Protein AF-A0A933ISW9-F1 (afdb_monomer)

Structure (mmCIF, N/CA/C/O backbone):
data_AF-A0A933ISW9-F1
#
_entry.id   AF-A0A933ISW9-F1
#
loop_
_atom_site.group_PDB
_atom_site.id
_atom_site.type_symbol
_atom_site.label_atom_id
_atom_site.label_alt_id
_atom_site.label_comp_id
_atom_site.label_asym_id
_atom_site.label_entity_id
_atom_site.label_seq_id
_atom_site.pdbx_PDB_ins_code
_atom_site.Cartn_x
_atom_site.Cartn_y
_atom_site.Cartn_z
_atom_site.occupancy
_atom_site.B_iso_or_equiv
_atom_site.auth_seq_id
_atom_site.auth_comp_id
_atom_site.auth_asym_id
_atom_site.auth_atom_id
_atom_site.pdbx_PDB_model_num
ATOM 1 N N . MET A 1 1 ? 7.717 -19.187 -2.303 1.00 65.31 1 MET A N 1
ATOM 2 C CA . MET A 1 1 ? 8.485 -18.010 -2.774 1.00 65.31 1 MET A CA 1
ATOM 3 C C . MET A 1 1 ? 8.083 -16.822 -1.910 1.00 65.31 1 MET A C 1
ATOM 5 O O . MET A 1 1 ? 6.887 -16.685 -1.679 1.00 65.31 1 MET A O 1
ATOM 9 N N . PRO A 1 2 ? 9.016 -16.022 -1.368 1.00 74.44 2 PRO A N 1
ATOM 10 C CA . PRO A 1 2 ? 8.655 -14.871 -0.542 1.00 74.44 2 PRO A CA 1
ATOM 11 C C . PRO A 1 2 ? 7.969 -13.798 -1.394 1.00 74.44 2 PRO A C 1
ATOM 13 O O . PRO A 1 2 ? 8.449 -13.487 -2.485 1.00 74.44 2 PRO A O 1
ATOM 16 N N . LEU A 1 3 ? 6.876 -13.227 -0.891 1.00 87.25 3 LEU A N 1
ATOM 17 C CA . LEU A 1 3 ? 6.179 -12.126 -1.550 1.00 87.25 3 LEU A CA 1
ATOM 18 C C . LEU A 1 3 ? 6.606 -10.805 -0.917 1.00 87.25 3 LEU A C 1
ATOM 20 O O . LEU A 1 3 ? 6.704 -10.672 0.304 1.00 87.25 3 LEU A O 1
ATOM 24 N N . TRP A 1 4 ? 6.871 -9.821 -1.763 1.00 90.19 4 TRP A N 1
ATOM 25 C CA . TRP A 1 4 ? 7.256 -8.486 -1.337 1.00 90.19 4 TRP A CA 1
ATOM 26 C C . TRP A 1 4 ? 6.069 -7.544 -1.459 1.00 90.19 4 TRP A C 1
ATOM 28 O O . TRP A 1 4 ? 5.305 -7.602 -2.419 1.00 90.19 4 TRP A O 1
ATOM 38 N N . TYR A 1 5 ? 5.931 -6.657 -0.489 1.00 91.06 5 TYR A N 1
ATOM 39 C CA . TYR A 1 5 ? 4.882 -5.652 -0.441 1.00 91.06 5 TYR A CA 1
ATOM 40 C C . TYR A 1 5 ? 5.496 -4.307 -0.091 1.00 91.06 5 TYR A C 1
ATOM 42 O O . TYR A 1 5 ? 6.559 -4.238 0.521 1.00 91.06 5 TYR A O 1
ATOM 50 N N . VAL A 1 6 ? 4.818 -3.232 -0.461 1.00 92.50 6 VAL A N 1
ATOM 51 C CA . VAL A 1 6 ? 5.214 -1.875 -0.092 1.00 92.50 6 VAL A CA 1
ATOM 52 C C . VAL A 1 6 ? 4.139 -1.301 0.806 1.00 92.50 6 VAL A C 1
ATOM 54 O O . VAL A 1 6 ? 3.058 -0.974 0.338 1.00 92.50 6 VAL A O 1
ATOM 57 N N . GLN A 1 7 ? 4.408 -1.196 2.099 1.00 92.00 7 GLN A N 1
ATOM 58 C CA . GLN A 1 7 ? 3.521 -0.505 3.021 1.00 92.00 7 GLN A CA 1
ATOM 59 C C . GLN A 1 7 ? 3.583 0.998 2.771 1.00 92.00 7 GLN A C 1
ATOM 61 O O . GLN A 1 7 ? 4.662 1.587 2.780 1.00 92.00 7 GLN A O 1
ATOM 66 N N . VAL A 1 8 ? 2.411 1.594 2.591 1.00 90.94 8 VAL A N 1
ATOM 67 C CA . VAL A 1 8 ? 2.250 3.029 2.328 1.00 90.94 8 VAL A CA 1
ATOM 68 C C . VAL A 1 8 ? 1.620 3.788 3.489 1.00 90.94 8 VAL A C 1
ATOM 70 O O . VAL A 1 8 ? 1.770 4.999 3.597 1.00 90.94 8 VAL A O 1
ATOM 73 N N . GLY A 1 9 ? 0.946 3.072 4.388 1.00 89.38 9 GLY A N 1
ATOM 74 C CA . GLY A 1 9 ? 0.328 3.649 5.573 1.00 89.38 9 GLY A CA 1
ATOM 75 C C . GLY A 1 9 ? -0.193 2.577 6.521 1.00 89.38 9 GLY A C 1
ATOM 76 O O . GLY A 1 9 ? -0.387 1.422 6.133 1.00 89.38 9 GLY A O 1
ATOM 77 N N . ALA A 1 10 ? -0.404 2.965 7.773 1.00 90.38 10 ALA A N 1
ATOM 78 C CA . ALA A 1 10 ? -1.073 2.161 8.785 1.00 90.38 10 ALA A CA 1
ATOM 79 C C . ALA A 1 10 ? -2.040 3.063 9.553 1.00 90.38 10 ALA A C 1
ATOM 81 O O . ALA A 1 10 ? -1.638 4.098 10.078 1.00 90.38 10 ALA A O 1
ATOM 82 N N . PHE A 1 11 ? -3.307 2.672 9.597 1.00 91.38 11 PHE A N 1
ATOM 83 C CA . PHE A 1 11 ? -4.399 3.458 10.151 1.00 91.38 11 PHE A CA 1
ATOM 84 C C . PHE A 1 11 ? -5.119 2.656 11.233 1.00 91.38 11 PHE A C 1
ATOM 86 O O . PHE A 1 11 ? -5.267 1.444 11.120 1.00 91.38 11 PHE A O 1
ATOM 93 N N . SER A 1 12 ? -5.603 3.319 12.279 1.00 90.44 12 SER A N 1
ATOM 94 C CA . SER A 1 12 ? -6.494 2.706 13.276 1.00 90.44 12 SER A CA 1
ATOM 95 C C . SER A 1 12 ? -7.916 2.504 12.748 1.00 90.44 12 SER A C 1
ATOM 97 O O . SER A 1 12 ? -8.664 1.682 13.266 1.00 90.44 12 SER A O 1
ATOM 99 N N . GLU A 1 13 ? -8.285 3.240 11.701 1.00 91.38 13 GLU A N 1
ATOM 100 C CA . GLU A 1 13 ? -9.622 3.243 11.122 1.00 91.38 13 GLU A CA 1
ATOM 101 C C . GLU A 1 13 ? -9.607 2.684 9.701 1.00 91.38 13 GLU A C 1
ATOM 103 O O . GLU A 1 13 ? -8.816 3.103 8.850 1.00 91.38 13 GLU A O 1
ATOM 108 N N . LYS A 1 14 ? -10.526 1.752 9.434 1.00 90.31 14 LYS A N 1
ATOM 109 C CA . LYS A 1 14 ? -10.683 1.111 8.126 1.00 90.31 14 LYS A CA 1
ATOM 110 C C . LYS A 1 14 ? -10.953 2.109 6.985 1.00 90.31 14 LYS A C 1
ATOM 112 O O . LYS A 1 14 ? -10.273 1.990 5.967 1.00 90.31 14 LYS A O 1
ATOM 117 N N . PRO A 1 15 ? -11.851 3.108 7.131 1.00 93.44 15 PRO A N 1
ATOM 118 C CA . PRO A 1 15 ? -12.165 4.037 6.041 1.00 93.44 15 PRO A CA 1
ATOM 119 C C . PRO A 1 15 ? -10.959 4.858 5.572 1.00 93.44 15 PRO A C 1
ATOM 121 O O . PRO A 1 15 ? -10.819 5.126 4.380 1.00 93.44 15 PRO A O 1
ATOM 124 N N . ASN A 1 16 ? -10.046 5.207 6.483 1.00 91.62 16 ASN A N 1
ATOM 125 C CA . ASN A 1 16 ? -8.823 5.940 6.142 1.00 91.62 16 ASN A CA 1
ATOM 126 C C . ASN A 1 16 ? -7.886 5.078 5.284 1.00 91.62 16 ASN A C 1
ATOM 128 O O . ASN A 1 16 ? -7.354 5.537 4.271 1.00 91.62 16 ASN A O 1
ATOM 132 N N . ALA A 1 17 ? -7.734 3.803 5.652 1.00 92.88 17 ALA A N 1
ATOM 133 C CA . ALA A 1 17 ? -6.939 2.846 4.890 1.00 92.88 17 ALA A CA 1
ATOM 134 C C . ALA A 1 17 ? -7.537 2.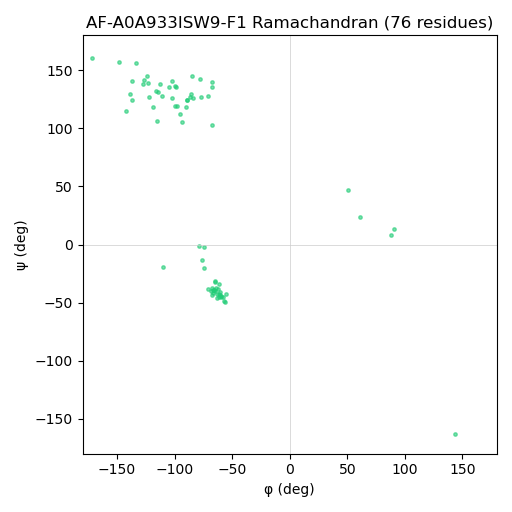554 3.505 1.00 92.88 17 ALA A C 1
ATOM 136 O O . ALA A 1 17 ? -6.788 2.435 2.531 1.00 92.88 17 ALA A O 1
ATOM 137 N N . GLU A 1 18 ? -8.867 2.453 3.413 1.00 92.62 18 GLU A N 1
ATOM 138 C CA . GLU A 1 18 ? -9.595 2.252 2.154 1.00 92.62 18 GLU A CA 1
ATOM 139 C C . GLU A 1 18 ? -9.524 3.481 1.246 1.00 92.62 18 GLU A C 1
ATOM 141 O O . GLU A 1 18 ? -9.254 3.332 0.059 1.00 92.62 18 GLU A O 1
ATOM 146 N N . SER A 1 19 ? -9.630 4.689 1.799 1.00 93.25 19 SER A N 1
ATOM 147 C CA . SER A 1 19 ? -9.476 5.926 1.023 1.00 93.25 19 SER A CA 1
ATOM 148 C C . SER A 1 19 ? -8.093 6.002 0.370 1.00 93.25 19 SER A C 1
ATOM 150 O O . SER A 1 19 ? -7.979 6.283 -0.822 1.00 93.25 19 SER A O 1
ATOM 152 N N . LEU A 1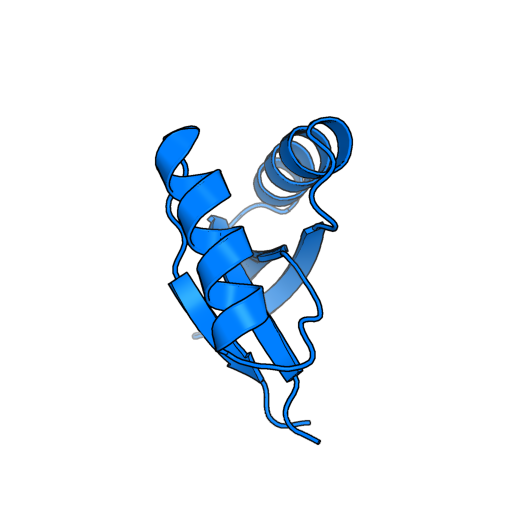 20 ? -7.028 5.676 1.117 1.00 91.06 20 LEU A N 1
ATOM 153 C CA . LEU A 1 20 ? -5.676 5.620 0.554 1.00 91.06 20 LEU A CA 1
ATOM 154 C C . LEU A 1 20 ? -5.538 4.510 -0.497 1.00 91.06 20 LEU A C 1
ATOM 156 O O . LEU A 1 20 ? -4.888 4.713 -1.521 1.00 91.06 20 LEU A O 1
ATOM 160 N N . ARG A 1 21 ? -6.151 3.343 -0.260 1.00 92.12 21 ARG A N 1
ATOM 161 C CA . ARG A 1 21 ? -6.190 2.255 -1.246 1.00 92.12 21 ARG A CA 1
ATOM 162 C C . ARG A 1 21 ? -6.790 2.745 -2.555 1.00 92.12 21 ARG A C 1
ATOM 164 O O . ARG A 1 21 ? -6.193 2.514 -3.596 1.00 92.12 21 ARG A O 1
ATOM 171 N N . ASP A 1 22 ? -7.936 3.409 -2.503 1.00 93.19 22 ASP A N 1
ATOM 172 C CA . ASP A 1 22 ? -8.648 3.856 -3.697 1.00 93.19 22 ASP A CA 1
ATOM 173 C C . ASP A 1 22 ? -7.879 4.925 -4.464 1.00 93.19 22 ASP A C 1
ATOM 175 O O . ASP A 1 22 ? -7.801 4.852 -5.688 1.00 93.19 22 ASP A O 1
ATOM 179 N N . LEU A 1 23 ? -7.233 5.863 -3.766 1.00 90.50 23 LEU A N 1
ATOM 180 C CA . LEU A 1 23 ? -6.334 6.836 -4.392 1.00 90.50 23 LEU A CA 1
ATOM 181 C C . LEU A 1 23 ? -5.209 6.142 -5.170 1.00 90.50 23 LEU A C 1
ATOM 183 O O . LEU A 1 23 ? -4.987 6.437 -6.343 1.00 90.50 23 LEU A O 1
ATOM 187 N N . LEU A 1 24 ? -4.544 5.171 -4.544 1.00 90.12 24 LEU A N 1
ATOM 188 C CA . LEU A 1 24 ? -3.428 4.456 -5.158 1.00 90.12 24 LEU A CA 1
ATOM 189 C C . LEU A 1 24 ? -3.870 3.517 -6.283 1.00 90.12 24 LEU A C 1
ATOM 191 O O . LEU A 1 24 ? -3.198 3.432 -7.307 1.00 90.12 24 LEU A O 1
ATOM 195 N N . VAL A 1 25 ? -5.011 2.845 -6.130 1.00 91.00 25 VAL A N 1
ATOM 196 C CA . VAL A 1 25 ? -5.595 2.006 -7.185 1.00 91.00 25 VAL A CA 1
ATOM 197 C C . VAL A 1 25 ? -5.973 2.855 -8.395 1.00 91.00 25 VAL A C 1
ATOM 199 O O . VAL A 1 25 ? -5.645 2.470 -9.516 1.00 91.00 25 VAL A O 1
ATOM 202 N N . ASN A 1 26 ? -6.571 4.032 -8.186 1.00 90.56 26 ASN A N 1
ATOM 203 C CA . ASN A 1 26 ? -6.871 4.978 -9.264 1.00 90.56 26 ASN A CA 1
ATOM 204 C C . ASN A 1 26 ? -5.603 5.527 -9.937 1.00 90.56 26 ASN A C 1
ATOM 206 O O . ASN A 1 26 ? -5.603 5.743 -11.145 1.00 90.56 26 ASN A O 1
ATOM 210 N N . ALA A 1 27 ? -4.506 5.683 -9.192 1.00 86.69 27 ALA A N 1
ATOM 211 C CA . ALA A 1 27 ? -3.191 6.021 -9.741 1.00 86.69 27 ALA A CA 1
ATOM 212 C C . ALA A 1 27 ? -2.495 4.840 -10.464 1.00 86.69 27 ALA A C 1
ATOM 214 O O . ALA A 1 27 ? -1.413 4.998 -11.029 1.00 86.69 27 ALA A O 1
ATOM 215 N N . GLY A 1 28 ? -3.111 3.651 -10.488 1.00 87.88 28 GLY A N 1
ATOM 216 C CA . GLY A 1 28 ? -2.602 2.465 -11.184 1.00 87.88 28 GLY A CA 1
ATOM 217 C C . GLY A 1 28 ? -1.710 1.558 -10.332 1.00 87.88 28 GLY A C 1
ATOM 218 O O . GLY A 1 28 ? -1.041 0.670 -10.867 1.00 87.88 28 GLY A O 1
ATOM 219 N N . PHE A 1 29 ? -1.692 1.746 -9.012 1.00 86.75 29 PHE A N 1
ATOM 220 C CA . PHE A 1 29 ? -0.949 0.907 -8.078 1.00 86.75 29 PHE A CA 1
ATOM 221 C C . PHE A 1 29 ? -1.861 -0.149 -7.432 1.00 86.75 29 PHE A C 1
ATOM 223 O O . PHE A 1 29 ? -2.795 0.202 -6.704 1.00 86.75 29 PHE A O 1
ATOM 230 N N . PRO A 1 30 ? -1.589 -1.455 -7.617 1.00 87.25 30 PRO A N 1
ATOM 231 C CA . PRO A 1 30 ? -2.389 -2.513 -7.009 1.00 87.25 30 PRO A CA 1
ATOM 232 C C . PRO A 1 30 ? -2.205 -2.502 -5.487 1.00 87.25 30 PRO A C 1
ATOM 234 O O . PRO A 1 30 ? -1.178 -2.942 -4.970 1.00 87.25 30 PRO A O 1
ATOM 237 N N . THR A 1 31 ? -3.198 -1.962 -4.780 1.00 90.94 31 THR A N 1
ATOM 238 C CA . THR A 1 31 ? -3.155 -1.725 -3.333 1.00 90.94 31 THR A CA 1
ATOM 239 C C . THR A 1 31 ? -4.150 -2.613 -2.595 1.00 90.94 31 THR A C 1
ATOM 241 O O . THR A 1 31 ? -5.291 -2.784 -3.013 1.00 90.94 31 THR A O 1
ATOM 244 N N . LEU A 1 32 ? -3.721 -3.156 -1.463 1.00 90.62 32 LEU A N 1
ATOM 245 C CA . LEU A 1 32 ? -4.467 -4.038 -0.577 1.00 90.62 32 LEU A CA 1
ATOM 246 C C . LEU A 1 32 ? -4.439 -3.464 0.841 1.00 90.62 32 LEU A C 1
ATOM 248 O O . LEU A 1 32 ? -3.414 -2.960 1.302 1.00 90.62 32 L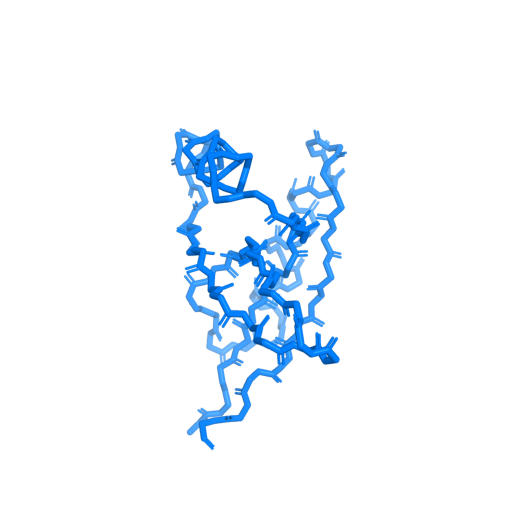EU A O 1
ATOM 252 N N . VAL A 1 33 ? -5.558 -3.576 1.552 1.00 92.19 33 VAL A N 1
ATOM 253 C CA . VAL A 1 33 ? -5.637 -3.248 2.979 1.00 92.19 33 VAL A CA 1
ATOM 254 C C . VAL A 1 33 ? -5.619 -4.550 3.764 1.00 92.19 33 VAL A C 1
ATOM 256 O O . VAL A 1 33 ? -6.429 -5.441 3.522 1.00 92.19 33 VAL A O 1
ATOM 259 N N . THR A 1 34 ? -4.693 -4.662 4.708 1.00 90.19 34 THR A N 1
ATOM 260 C CA . THR A 1 34 ? -4.576 -5.807 5.616 1.00 90.19 34 THR A CA 1
ATOM 261 C C . THR A 1 34 ? -4.816 -5.354 7.044 1.00 90.19 34 THR A C 1
ATOM 263 O O . THR A 1 34 ? -4.209 -4.378 7.474 1.00 90.19 34 THR A O 1
ATOM 266 N N . SER A 1 35 ? -5.657 -6.057 7.794 1.00 89.75 35 SER A N 1
ATOM 267 C CA . SER A 1 35 ? -5.806 -5.838 9.233 1.00 89.75 35 SER A CA 1
ATOM 268 C C . SER A 1 35 ? -4.758 -6.646 9.997 1.00 89.75 35 SER A C 1
ATOM 270 O O . SER A 1 35 ? -4.620 -7.848 9.777 1.00 89.75 35 SER A O 1
ATOM 272 N N . SER A 1 36 ? -4.032 -6.003 10.903 1.00 87.56 36 SER A N 1
ATOM 273 C CA . SER A 1 36 ? -3.149 -6.653 11.865 1.00 87.56 36 SER A CA 1
ATOM 274 C C . SER A 1 36 ? -3.592 -6.264 13.261 1.00 87.56 36 SER A C 1
ATOM 276 O O . SER A 1 36 ? -3.675 -5.080 13.575 1.00 87.56 36 SER A O 1
ATOM 278 N N . GLU A 1 37 ? -3.830 -7.253 14.110 1.00 88.94 37 GLU A N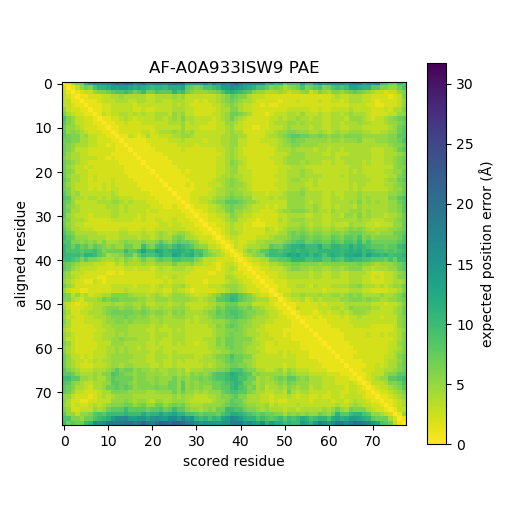 1
ATOM 279 C CA . GLU A 1 37 ? -4.093 -7.014 15.522 1.00 88.94 37 GLU A CA 1
ATOM 280 C C . GLU A 1 37 ? -2.762 -6.955 16.282 1.00 88.94 37 GLU A C 1
ATOM 282 O O . GLU A 1 37 ? -1.897 -7.822 16.126 1.00 88.94 37 GLU A O 1
ATOM 287 N N . ARG A 1 38 ? -2.551 -5.881 17.041 1.00 81.44 38 ARG A N 1
ATOM 288 C CA . ARG A 1 38 ? -1.377 -5.655 17.893 1.00 81.44 38 ARG A CA 1
ATOM 289 C C . ARG A 1 38 ? -1.867 -5.044 19.197 1.00 81.44 38 ARG A C 1
ATOM 291 O O . ARG A 1 38 ? -2.621 -4.077 19.154 1.00 81.44 38 ARG A O 1
ATOM 298 N N . ASP A 1 39 ? -1.458 -5.607 20.331 1.00 81.12 39 ASP A N 1
ATOM 299 C CA . ASP A 1 39 ? -1.742 -5.046 21.661 1.00 81.12 39 ASP A CA 1
ATOM 300 C C . ASP A 1 39 ? -3.231 -4.703 21.880 1.00 81.12 39 ASP A C 1
ATOM 302 O O . ASP A 1 39 ? -3.579 -3.613 22.335 1.00 81.12 39 ASP A O 1
ATOM 306 N N . ASN A 1 40 ? -4.125 -5.634 21.514 1.00 86.00 40 ASN A N 1
ATOM 307 C CA . ASN A 1 40 ? -5.583 -5.489 21.633 1.00 86.00 40 ASN A CA 1
ATOM 308 C C . ASN A 1 40 ? -6.173 -4.319 20.808 1.00 86.00 40 ASN A C 1
ATOM 310 O O . ASN A 1 40 ? -7.234 -3.781 21.130 1.00 86.00 40 ASN A O 1
A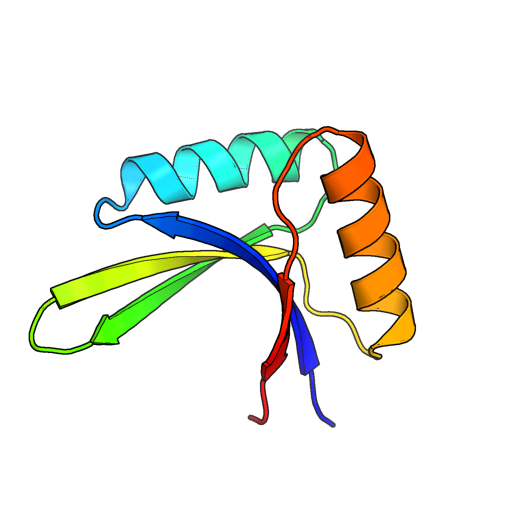TOM 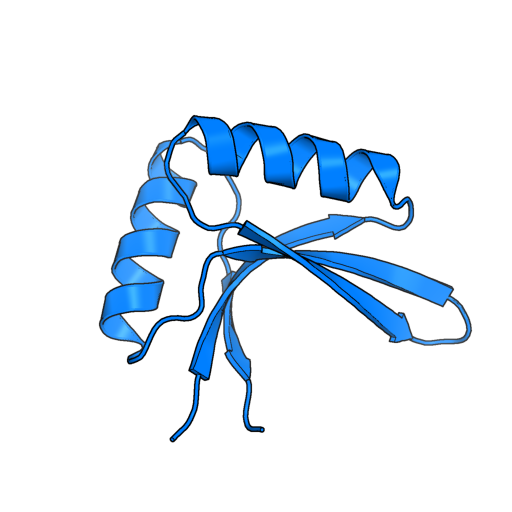314 N N . ARG A 1 41 ? -5.468 -3.888 19.751 1.00 86.62 41 ARG A N 1
ATOM 315 C CA . ARG A 1 41 ? -5.908 -2.879 18.779 1.00 86.62 41 ARG A CA 1
ATOM 316 C C . ARG A 1 41 ? -5.778 -3.421 17.360 1.00 86.62 41 ARG A C 1
ATOM 318 O O . ARG A 1 41 ? -4.772 -4.030 16.999 1.00 86.62 41 ARG A O 1
ATOM 325 N N . VAL A 1 42 ? -6.783 -3.153 16.531 1.00 89.94 42 VAL A N 1
ATOM 326 C CA . VAL A 1 42 ? -6.760 -3.492 15.104 1.00 89.94 42 VAL A CA 1
ATOM 327 C C . VAL A 1 42 ? -6.145 -2.334 14.325 1.00 89.94 42 VAL A C 1
ATOM 329 O O . VAL A 1 42 ? -6.610 -1.200 14.409 1.00 89.94 42 VAL A O 1
ATOM 332 N N . LEU A 1 43 ? -5.099 -2.625 13.555 1.00 92.06 43 LEU A N 1
ATOM 333 C CA . LEU A 1 43 ? -4.466 -1.691 12.631 1.00 92.06 43 LEU A CA 1
ATOM 334 C C . LEU A 1 43 ? -4.740 -2.118 11.194 1.00 92.06 43 LEU A C 1
ATOM 336 O O . LEU A 1 43 ? -4.456 -3.246 10.800 1.00 92.06 43 LEU A O 1
ATOM 340 N N . TYR A 1 44 ? -5.242 -1.191 10.393 1.00 93.25 44 TYR A N 1
ATOM 341 C CA . TYR A 1 44 ? -5.462 -1.337 8.964 1.00 93.25 44 TYR A CA 1
ATOM 342 C C . TYR A 1 44 ? -4.244 -0.814 8.212 1.00 93.25 44 TYR A C 1
ATOM 344 O O . TYR A 1 44 ? -3.991 0.385 8.131 1.00 93.25 44 TYR A O 1
ATOM 352 N N . ILE A 1 45 ? -3.454 -1.734 7.678 1.00 91.62 45 ILE A N 1
ATOM 353 C CA . ILE A 1 45 ? -2.210 -1.447 6.978 1.00 91.62 45 ILE A CA 1
ATOM 354 C C . ILE A 1 45 ? -2.475 -1.480 5.478 1.00 91.62 45 ILE A C 1
ATOM 356 O O . ILE A 1 45 ? -2.844 -2.521 4.934 1.00 91.62 45 ILE A O 1
ATOM 360 N N . THR A 1 46 ? -2.239 -0.357 4.809 1.00 93.50 46 THR A N 1
ATOM 361 C CA . THR A 1 46 ? -2.368 -0.218 3.358 1.00 93.50 46 THR A CA 1
ATOM 362 C C . THR A 1 46 ? -1.032 -0.565 2.704 1.00 93.50 46 THR A C 1
ATOM 364 O O . THR A 1 46 ? 0.015 -0.013 3.060 1.00 93.50 46 THR A O 1
ATOM 367 N N . ARG A 1 47 ? -1.047 -1.518 1.770 1.00 91.50 47 ARG A N 1
ATOM 368 C CA . ARG A 1 47 ? 0.148 -2.077 1.126 1.00 91.50 47 ARG A CA 1
ATOM 369 C C . ARG A 1 47 ? -0.051 -2.231 -0.376 1.00 91.50 47 ARG A C 1
ATOM 371 O O . ARG A 1 47 ? -1.098 -2.689 -0.806 1.00 91.50 47 ARG A O 1
ATOM 378 N N . VAL A 1 48 ? 0.972 -1.943 -1.169 1.00 91.81 48 VAL A N 1
ATOM 379 C CA . VAL A 1 48 ? 0.985 -2.125 -2.626 1.00 91.81 48 VAL A CA 1
ATOM 380 C C . VAL A 1 48 ? 1.713 -3.422 -2.985 1.00 91.81 48 VAL A C 1
ATOM 382 O O . VAL A 1 48 ? 2.768 -3.715 -2.416 1.00 91.81 48 VAL A O 1
ATOM 385 N N . GLY A 1 49 ? 1.167 -4.206 -3.914 1.00 87.75 49 GLY A N 1
ATOM 386 C CA . GLY A 1 49 ? 1.708 -5.497 -4.349 1.00 87.75 49 GLY A CA 1
ATOM 387 C C . GLY A 1 49 ? 0.606 -6.517 -4.666 1.00 87.75 49 GLY A C 1
ATOM 388 O O . GLY A 1 49 ? -0.550 -6.128 -4.823 1.00 87.75 49 GLY A O 1
ATOM 389 N N . PRO A 1 50 ? 0.923 -7.823 -4.745 1.00 87.75 50 PRO A N 1
ATOM 390 C CA . PRO A 1 50 ? 2.196 -8.470 -4.408 1.00 87.75 50 PRO A CA 1
ATOM 391 C C . PRO A 1 50 ? 3.288 -8.316 -5.476 1.00 87.75 50 PRO A C 1
ATOM 393 O O . PRO A 1 50 ? 3.039 -8.415 -6.675 1.00 87.75 50 PRO A O 1
ATOM 396 N N . TYR A 1 51 ? 4.535 -8.153 -5.034 1.00 89.62 51 TYR A N 1
ATOM 397 C CA . TYR A 1 51 ? 5.716 -8.126 -5.892 1.00 89.62 51 TYR A CA 1
ATOM 398 C C . TYR A 1 51 ? 6.516 -9.436 -5.778 1.00 89.62 51 TYR A C 1
ATOM 400 O O . TYR A 1 51 ? 6.779 -9.908 -4.669 1.00 89.62 51 TYR A O 1
ATOM 408 N N . PRO A 1 52 ? 6.972 -10.016 -6.904 1.00 87.44 52 PRO A N 1
ATOM 409 C CA . PRO A 1 52 ? 7.718 -11.277 -6.910 1.00 87.44 52 PRO A CA 1
ATOM 410 C C . PRO A 1 52 ? 9.181 -11.128 -6.459 1.00 87.44 52 PRO A C 1
ATOM 412 O O . PRO A 1 52 ? 9.851 -12.124 -6.202 1.00 87.44 52 PRO A O 1
ATOM 415 N N . SER A 1 53 ? 9.708 -9.903 -6.380 1.00 89.81 53 SER A N 1
ATOM 416 C CA . SER A 1 53 ? 11.077 -9.633 -5.940 1.00 89.81 53 SER A CA 1
ATOM 417 C C . SER A 1 53 ? 11.176 -8.289 -5.226 1.00 89.81 53 SER A C 1
ATOM 419 O O . SER A 1 53 ? 10.376 -7.381 -5.472 1.00 89.81 53 SER A O 1
ATOM 421 N N . ARG A 1 54 ? 12.210 -8.145 -4.388 1.00 89.50 54 ARG A N 1
ATOM 422 C CA . ARG A 1 54 ? 12.533 -6.882 -3.713 1.00 89.50 54 ARG A CA 1
ATOM 423 C C . ARG A 1 54 ? 12.708 -5.739 -4.708 1.00 89.50 54 ARG A C 1
ATOM 425 O O . ARG A 1 54 ? 12.175 -4.668 -4.474 1.00 89.50 54 ARG A O 1
ATOM 432 N N . VAL A 1 55 ? 13.386 -5.988 -5.830 1.00 91.19 55 VAL A N 1
ATOM 433 C CA . VAL A 1 55 ? 13.640 -4.975 -6.870 1.00 91.19 55 VAL A CA 1
ATOM 434 C C . VAL A 1 55 ? 12.330 -4.429 -7.444 1.00 91.19 55 VAL A C 1
ATOM 436 O O . VAL A 1 55 ? 12.175 -3.219 -7.575 1.00 91.19 55 VAL A O 1
ATOM 439 N N . LYS A 1 56 ? 11.341 -5.290 -7.736 1.00 90.06 56 LYS A N 1
ATOM 440 C CA . LYS A 1 56 ? 10.032 -4.811 -8.212 1.00 90.06 56 LYS A CA 1
ATOM 441 C C . LYS A 1 56 ? 9.285 -4.011 -7.140 1.00 90.06 56 LYS A C 1
ATOM 443 O O . LYS A 1 56 ? 8.680 -2.995 -7.470 1.00 90.06 56 LYS A O 1
ATOM 448 N N . ALA A 1 57 ? 9.363 -4.437 -5.878 1.00 91.00 57 ALA A N 1
ATOM 449 C CA . ALA A 1 57 ? 8.797 -3.678 -4.765 1.00 91.00 57 ALA A CA 1
ATOM 450 C C . ALA A 1 57 ? 9.490 -2.319 -4.586 1.00 91.00 57 ALA A C 1
ATOM 452 O O . ALA A 1 57 ? 8.827 -1.327 -4.319 1.00 91.00 57 ALA A O 1
ATOM 453 N N . GLU A 1 58 ? 10.803 -2.247 -4.788 1.00 91.62 58 GLU A N 1
ATOM 454 C CA . GLU A 1 58 ? 11.581 -1.012 -4.696 1.00 91.62 58 GLU A CA 1
ATOM 455 C C . GLU A 1 58 ? 11.212 -0.016 -5.795 1.00 91.62 58 GLU A C 1
ATOM 457 O O . GLU A 1 58 ? 10.989 1.151 -5.497 1.00 91.62 58 GLU A O 1
ATOM 462 N N . ILE A 1 59 ? 11.014 -0.482 -7.032 1.00 91.44 59 ILE A N 1
ATOM 463 C CA . ILE A 1 59 ? 10.501 0.357 -8.127 1.00 91.44 59 ILE A CA 1
ATOM 464 C C . ILE A 1 59 ? 9.117 0.925 -7.780 1.00 91.44 59 ILE A C 1
ATOM 466 O O . ILE A 1 59 ? 8.865 2.109 -8.002 1.00 91.44 59 ILE A O 1
ATOM 470 N N . GLY A 1 60 ? 8.217 0.100 -7.235 1.00 89.44 60 GLY A N 1
ATOM 471 C CA . GLY A 1 60 ? 6.900 0.554 -6.781 1.00 89.44 60 GLY A CA 1
ATOM 472 C C . GLY A 1 60 ? 6.999 1.571 -5.642 1.00 89.44 60 GLY A C 1
ATOM 473 O O . GLY A 1 60 ? 6.370 2.623 -5.698 1.00 89.44 60 GLY A O 1
ATOM 474 N N . ALA A 1 61 ? 7.842 1.292 -4.646 1.00 90.69 61 ALA A N 1
ATOM 475 C CA . ALA A 1 61 ? 8.096 2.183 -3.519 1.00 90.69 61 ALA A CA 1
ATOM 476 C C . ALA A 1 61 ? 8.660 3.534 -3.961 1.00 90.69 61 ALA A C 1
ATOM 478 O O . ALA A 1 61 ? 8.242 4.567 -3.451 1.00 90.69 61 ALA A O 1
ATOM 479 N N . GLU A 1 62 ? 9.565 3.544 -4.933 1.00 91.81 62 GLU A N 1
ATOM 480 C CA . GLU A 1 62 ? 10.156 4.777 -5.437 1.00 91.81 62 GLU A CA 1
ATOM 481 C C . GLU A 1 62 ? 9.139 5.644 -6.178 1.00 91.81 62 GLU A C 1
ATOM 483 O O . GLU A 1 62 ? 9.139 6.864 -6.031 1.00 91.81 62 GLU A O 1
ATOM 488 N N . ARG A 1 63 ? 8.221 5.027 -6.931 1.00 89.62 63 ARG A N 1
ATOM 489 C CA . A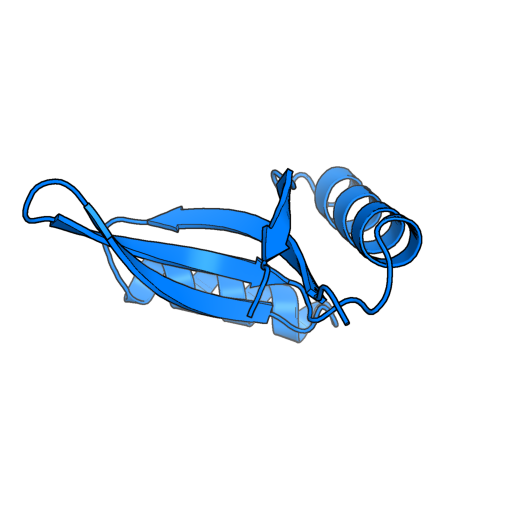RG A 1 63 ? 7.108 5.749 -7.563 1.00 89.62 63 ARG A CA 1
ATOM 490 C C . ARG A 1 63 ? 6.204 6.404 -6.520 1.00 89.62 63 ARG A C 1
ATOM 492 O O . ARG A 1 63 ? 5.912 7.585 -6.642 1.00 89.62 63 ARG A O 1
ATOM 499 N N . LEU A 1 64 ? 5.855 5.668 -5.468 1.00 89.00 64 LEU A N 1
ATOM 500 C CA . LEU A 1 64 ? 5.041 6.178 -4.361 1.00 89.00 64 LEU A CA 1
ATOM 501 C C . LEU A 1 64 ? 5.737 7.339 -3.637 1.00 89.00 64 LEU A C 1
ATOM 503 O O . LEU A 1 64 ? 5.113 8.361 -3.371 1.00 89.00 64 LEU A O 1
ATOM 507 N N . ARG A 1 65 ? 7.050 7.231 -3.391 1.00 89.31 65 ARG A N 1
ATOM 508 C CA . ARG A 1 65 ? 7.845 8.327 -2.812 1.00 89.31 65 ARG A CA 1
ATOM 509 C C . ARG A 1 65 ? 7.885 9.558 -3.705 1.00 89.31 65 ARG A C 1
ATOM 511 O O . ARG A 1 65 ? 7.826 10.668 -3.188 1.00 89.31 65 ARG A O 1
ATOM 518 N N . LYS A 1 66 ? 7.961 9.378 -5.027 1.00 87.75 66 LYS A N 1
ATOM 519 C CA . LYS A 1 66 ? 7.900 10.490 -5.989 1.00 87.75 66 LYS A CA 1
ATOM 520 C C . LYS A 1 66 ? 6.552 11.207 -5.976 1.00 87.75 66 LYS A C 1
ATOM 522 O O . LYS A 1 66 ? 6.530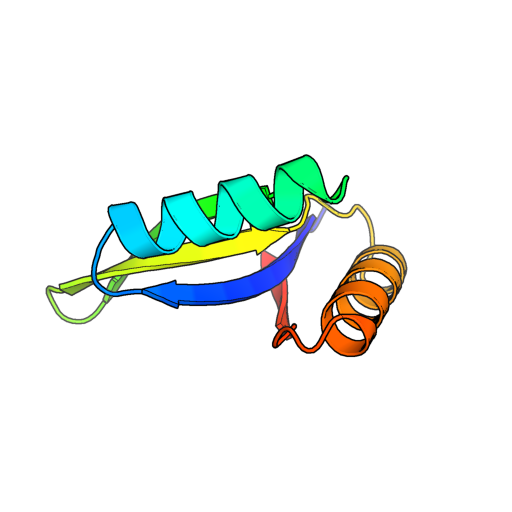 12.413 -6.186 1.00 87.75 66 LYS A O 1
ATOM 527 N N . GLU A 1 67 ? 5.465 10.499 -5.688 1.00 82.69 67 GLU A N 1
ATOM 528 C CA . GLU A 1 67 ? 4.141 11.097 -5.464 1.00 82.69 67 GLU A CA 1
ATOM 529 C C . GLU A 1 67 ? 3.979 11.713 -4.061 1.00 82.69 67 GLU A C 1
ATOM 531 O O . GLU A 1 67 ? 2.949 12.307 -3.759 1.00 82.69 67 GLU A O 1
ATOM 536 N N . GLY A 1 68 ? 5.000 11.620 -3.201 1.00 84.12 68 GLY A N 1
ATOM 537 C CA . GLY A 1 68 ? 4.980 12.165 -1.841 1.00 84.12 68 GLY A CA 1
ATOM 538 C C . GLY A 1 68 ? 4.411 11.209 -0.790 1.00 84.12 68 GLY A C 1
ATOM 539 O O . GLY A 1 68 ? 4.229 11.597 0.364 1.00 84.12 68 GLY A O 1
ATOM 540 N N . HIS A 1 69 ? 4.154 9.951 -1.150 1.00 85.00 69 HIS A N 1
ATOM 541 C CA . HIS A 1 69 ? 3.694 8.931 -0.215 1.00 85.00 69 HIS A CA 1
ATOM 542 C C . HIS A 1 69 ? 4.866 8.262 0.511 1.00 85.00 69 HIS A C 1
ATOM 544 O O . HIS A 1 69 ? 5.938 8.021 -0.050 1.00 85.00 69 HIS A O 1
ATOM 550 N N . GLN A 1 70 ? 4.657 7.900 1.779 1.00 84.25 70 GLN A N 1
ATOM 551 C CA . GLN A 1 70 ? 5.599 7.029 2.475 1.00 84.25 70 GLN A CA 1
ATOM 552 C C . GLN A 1 70 ? 5.561 5.640 1.839 1.00 84.25 70 GLN A C 1
ATOM 554 O O . GLN A 1 70 ? 4.501 5.148 1.475 1.00 84.25 70 GLN A O 1
ATOM 559 N N . ALA A 1 71 ? 6.721 5.006 1.689 1.00 89.94 71 ALA A N 1
ATOM 560 C CA . ALA A 1 71 ? 6.815 3.677 1.105 1.00 89.94 71 ALA A CA 1
ATOM 561 C C . ALA A 1 71 ? 7.882 2.862 1.835 1.00 89.94 71 ALA A C 1
ATOM 563 O O . ALA A 1 71 ? 9.075 3.181 1.787 1.00 89.94 71 ALA A O 1
ATOM 564 N N . VAL A 1 72 ? 7.450 1.803 2.511 1.00 90.31 72 VAL A N 1
ATOM 565 C CA . VAL A 1 72 ? 8.299 0.891 3.279 1.00 90.31 72 VAL A CA 1
ATOM 566 C C . VAL A 1 72 ? 8.183 -0.500 2.680 1.00 90.31 72 VAL A C 1
ATOM 568 O O . VAL A 1 72 ? 7.107 -1.090 2.642 1.00 90.31 72 VAL A O 1
ATOM 571 N N . ILE A 1 73 ? 9.299 -1.036 2.196 1.00 90.81 73 ILE A N 1
ATOM 572 C CA . ILE A 1 73 ? 9.334 -2.368 1.592 1.00 90.81 73 ILE A CA 1
ATOM 573 C C . ILE A 1 73 ? 9.309 -3.411 2.710 1.00 90.81 73 ILE A C 1
ATOM 575 O O . ILE A 1 73 ? 10.144 -3.388 3.612 1.00 90.81 73 ILE A O 1
ATOM 579 N N . LEU A 1 74 ? 8.373 -4.349 2.625 1.00 89.00 74 LEU A N 1
ATOM 580 C CA . LEU A 1 74 ? 8.198 -5.450 3.560 1.00 89.00 74 LEU A CA 1
ATOM 581 C C . LEU A 1 74 ? 8.262 -6.781 2.821 1.00 89.00 74 LEU A C 1
ATOM 583 O O . LEU A 1 74 ? 7.681 -6.953 1.748 1.00 89.00 74 LEU A O 1
ATOM 587 N N . GLN A 1 75 ? 8.939 -7.745 3.431 1.00 86.75 75 GLN A N 1
ATOM 588 C CA . GLN A 1 75 ? 8.917 -9.130 2.991 1.00 86.75 75 GLN A CA 1
ATOM 589 C C . GLN A 1 75 ? 7.863 -9.876 3.809 1.00 86.75 75 GLN A C 1
ATOM 591 O O . GLN A 1 75 ? 8.053 -10.072 5.008 1.00 86.75 75 GLN A O 1
ATOM 596 N N . LEU A 1 76 ? 6.774 -10.315 3.173 1.00 77.31 76 LEU A N 1
ATOM 597 C CA . LEU A 1 76 ? 5.901 -11.311 3.784 1.00 77.31 76 LEU A CA 1
ATOM 598 C C . LEU A 1 76 ? 6.391 -12.697 3.380 1.00 77.31 76 LEU A C 1
ATOM 600 O O . LEU A 1 76 ? 6.440 -13.066 2.201 1.00 77.31 76 LEU A O 1
ATOM 604 N N . LYS A 1 77 ? 6.772 -13.464 4.395 1.00 66.88 77 LYS A N 1
ATOM 605 C CA . LYS A 1 77 ? 6.915 -14.906 4.267 1.00 66.88 77 LYS A CA 1
ATOM 606 C C . LYS A 1 77 ? 5.510 -15.495 4.470 1.00 66.88 77 LYS A C 1
ATOM 608 O O . LYS A 1 77 ? 4.865 -15.079 5.433 1.00 66.88 77 LYS 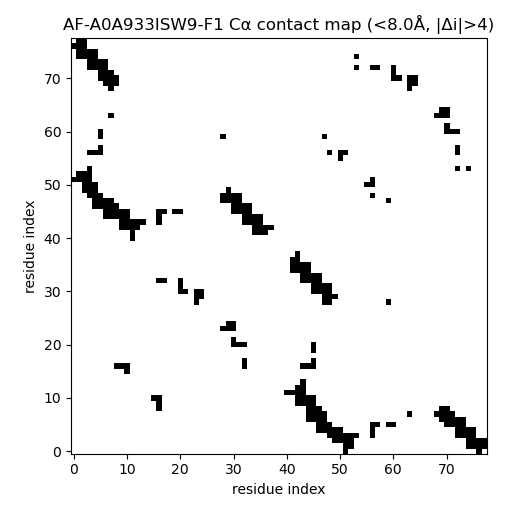A O 1
ATOM 613 N N . PRO A 1 78 ? 5.008 -16.321 3.536 1.00 58.31 78 PRO A N 1
ATOM 614 C CA . PRO A 1 78 ? 3.785 -17.081 3.768 1.00 58.31 78 PRO A CA 1
ATOM 615 C C . PRO A 1 78 ? 3.944 -18.026 4.962 1.00 58.31 78 PRO A C 1
ATOM 617 O O . PRO A 1 78 ? 5.109 -18.367 5.287 1.00 58.31 78 PRO A O 1
#

Foldseek 3Di:
DKWKKKWQDKALDPVVLVVVCVVCVVVVFNKDWDWDDDPNGIITIIITDRDPDPVVLVVVQVVCVVVVTHIDMDIDDD

Secondary structure (DSSP, 8-state):
-PEEEEEEEEESSHHHHHHHHHHHHHTT--EEEEEEEETTEEEEEEEEEEESSHHHHHHHHHHHHHTT---EEEEE--

Nearest PDB structures (foldseek):
  6i05-assembly1_A  TM=8.278E-01  e=1.990E-05  Pseudomonas aeruginosa
  6lxg-assembly1_B  TM=4.753E-01  e=5.883E-02  Mycobacterium tuberculosis
  2zho-assembly2_C  TM=4.667E-01  e=2.945E-01  Thermus thermophilus
  2zho-assembly3_F  TM=4.648E-01  e=7.012E-01  Thermus thermophilus
  6u9d-assembly1_C  TM=4.905E-01  e=2.915E+00  Saccharomyces cerevisiae

pLDDT: mean 88.3, std 6.06, range [58.31, 93.5]

Mean predicted aligned error: 4.35 Å

Solvent-accessible surface area (backbone atoms only — not comparable to full-atom values): 4207 Å² total; per-residue (Å²): 130,62,38,16,30,19,38,51,48,75,28,77,44,63,68,62,23,49,52,54,31,52,55,38,41,73,74,70,40,56,49,45,74,45,80,45,77,52,96,97,39,60,33,23,32,21,29,35,52,85,19,85,37,65,67,59,24,47,56,52,27,50,53,37,42,75,74,70,40,58,53,44,80,42,78,47,72,128

Sequence (78 aa):
MPLWYVQVGAFSEKPNAESLRDLLVNAGFPTLVTSSERDNRVLYITRVGPYPSRVKAEIGAERLRKEGHQAVILQLKP

Radius of gyration: 12.06 Å; Cα contacts (8 Å, |Δi|>4): 158; chains: 1; bounding box: 26×30×33 Å